Protein AF-A0A6N8HYC7-F1 (afdb_monomer_lite)

Sequence (91 aa):
MKGTDMLEILQTFLLVLGGLGVVWGIYDMFGEGQQNSMGVKKIVGGIAFAAISWFIMASAIKNVSSAEAKAGLDCALPAITRFTGFLFMGR

Organism: NCBI:txid2576756

pLDDT: mean 72.39, std 13.72, range [43.31, 90.12]

Foldseek 3Di:
DPPLVVLVVVLVVQLVQLVVLLVVLVCVCPVPVDNDPSSVCSNVSSVVSNVVSNVVSVVVSVVVVVVCVVVVVVPVVVVVVVVVVVVVVPD

Radius of gyration: 21.53 Å; chains: 1; bounding box: 48×32×55 Å

Secondary structure (DSSP, 8-state):
--HHHHHHHHHHHHHHHHHHHHHHHHHHHHSSSS--HHHHHHHHHHHHHHHHHHHHHHHHHHHHHHHHHHTTHHHHHHHHHHHHHHHHH--

Structure (mmCIF, N/CA/C/O backbone):
data_AF-A0A6N8HYC7-F1
#
_entry.id   AF-A0A6N8HYC7-F1
#
loop_
_atom_site.group_PDB
_atom_site.id
_atom_site.type_symbol
_atom_site.label_atom_id
_atom_site.label_alt_id
_atom_site.label_comp_id
_atom_site.label_asym_id
_atom_site.label_entity_id
_atom_site.label_seq_id
_atom_site.pdbx_PDB_ins_code
_atom_site.Cartn_x
_atom_site.Cartn_y
_atom_site.Cartn_z
_atom_site.occupancy
_atom_site.B_iso_or_equiv
_atom_site.auth_seq_id
_atom_site.auth_comp_id
_atom_site.auth_asym_id
_atom_site.auth_atom_id
_atom_site.pdbx_PDB_model_num
ATOM 1 N N . MET A 1 1 ? 12.036 -9.091 -17.393 1.00 49.59 1 MET A N 1
ATOM 2 C CA . MET A 1 1 ? 11.534 -8.425 -16.180 1.00 49.59 1 MET A CA 1
ATOM 3 C C . MET A 1 1 ? 12.234 -7.089 -16.092 1.00 49.59 1 MET A C 1
ATOM 5 O O . MET A 1 1 ? 13.458 -7.076 -16.191 1.00 49.59 1 MET A O 1
ATOM 9 N N . LYS A 1 2 ? 11.483 -5.990 -16.036 1.00 59.53 2 LYS A N 1
ATOM 10 C CA . LYS A 1 2 ? 12.056 -4.660 -15.784 1.00 59.53 2 LYS A CA 1
ATOM 11 C C . LYS A 1 2 ? 12.532 -4.619 -14.330 1.00 59.53 2 LYS A C 1
ATOM 13 O O . LYS A 1 2 ? 11.977 -5.333 -13.495 1.00 59.53 2 LYS A O 1
ATOM 18 N N . GLY A 1 3 ? 13.553 -3.825 -14.004 1.00 63.50 3 GLY A N 1
ATOM 19 C CA . GLY A 1 3 ? 14.031 -3.724 -12.620 1.00 63.50 3 GLY A CA 1
ATOM 20 C C . GLY A 1 3 ? 12.952 -3.191 -11.674 1.00 63.50 3 GLY A C 1
ATOM 21 O O . GLY A 1 3 ? 12.947 -3.527 -10.492 1.00 63.50 3 GLY A O 1
ATOM 22 N N . THR A 1 4 ? 11.971 -2.459 -12.206 1.00 69.88 4 THR A N 1
ATOM 23 C CA . THR A 1 4 ? 10.782 -1.992 -11.485 1.00 69.88 4 THR A CA 1
ATOM 24 C C . THR A 1 4 ? 9.807 -3.099 -11.079 1.00 69.88 4 THR A C 1
ATOM 26 O O . THR A 1 4 ? 9.109 -2.914 -10.086 1.00 69.88 4 THR A O 1
ATOM 29 N N . ASP A 1 5 ? 9.786 -4.256 -11.757 1.00 75.75 5 ASP A N 1
ATOM 30 C CA . ASP A 1 5 ? 8.806 -5.328 -11.496 1.00 75.75 5 ASP A CA 1
ATOM 31 C C . ASP A 1 5 ? 8.905 -5.838 -10.044 1.00 75.75 5 ASP A C 1
ATOM 33 O O . ASP A 1 5 ? 7.898 -6.082 -9.381 1.00 75.75 5 ASP A O 1
ATOM 37 N N . MET A 1 6 ? 10.124 -5.956 -9.502 1.00 74.25 6 MET A N 1
ATOM 38 C CA . MET A 1 6 ? 10.324 -6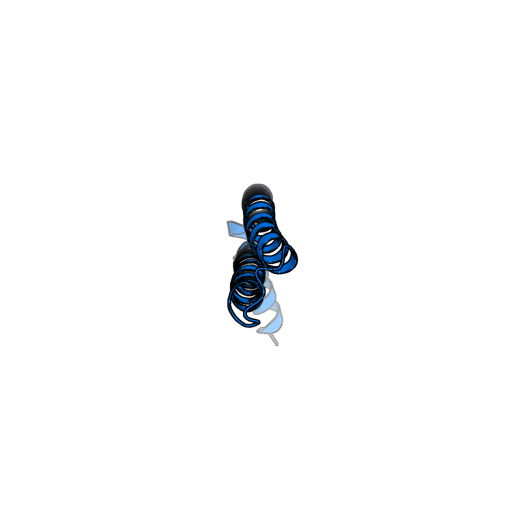.365 -8.104 1.00 74.25 6 MET A CA 1
ATOM 39 C C . MET A 1 6 ? 9.875 -5.292 -7.106 1.00 74.25 6 MET A C 1
ATOM 41 O O . MET A 1 6 ? 9.360 -5.630 -6.039 1.00 74.25 6 MET A O 1
ATOM 45 N N . LEU A 1 7 ? 10.054 -4.007 -7.437 1.00 80.69 7 LEU A N 1
ATOM 46 C CA . LEU A 1 7 ? 9.593 -2.913 -6.582 1.00 80.69 7 LEU A CA 1
ATOM 47 C C . LEU A 1 7 ? 8.064 -2.821 -6.576 1.00 80.69 7 LEU A C 1
ATOM 49 O O . LEU A 1 7 ? 7.485 -2.585 -5.520 1.00 80.69 7 LEU A O 1
ATOM 53 N N . GLU A 1 8 ? 7.407 -3.057 -7.709 1.00 81.12 8 GLU A N 1
ATOM 54 C CA . GLU A 1 8 ? 5.943 -3.104 -7.784 1.00 81.12 8 GLU A CA 1
ATOM 55 C C . GLU A 1 8 ? 5.373 -4.259 -6.949 1.00 81.12 8 GLU A C 1
ATOM 57 O O . GLU A 1 8 ? 4.469 -4.048 -6.140 1.00 81.12 8 GLU A O 1
ATOM 62 N N . ILE A 1 9 ? 5.962 -5.458 -7.043 1.00 84.69 9 ILE A N 1
ATOM 63 C CA . ILE A 1 9 ? 5.565 -6.608 -6.211 1.00 84.69 9 ILE A CA 1
ATOM 64 C C . ILE A 1 9 ? 5.737 -6.289 -4.720 1.00 84.69 9 ILE A C 1
ATOM 66 O O . ILE A 1 9 ? 4.846 -6.568 -3.913 1.00 84.69 9 ILE A O 1
ATOM 70 N N . LEU A 1 10 ? 6.859 -5.669 -4.341 1.00 85.31 10 LEU A N 1
ATOM 71 C CA . LEU A 1 10 ? 7.112 -5.268 -2.958 1.00 85.31 10 LEU A CA 1
ATOM 72 C C . LEU A 1 10 ? 6.114 -4.199 -2.478 1.00 85.31 10 LEU A C 1
ATOM 74 O O . LEU A 1 10 ? 5.652 -4.259 -1.339 1.00 85.31 10 LEU A O 1
ATOM 78 N N . GLN A 1 11 ? 5.731 -3.252 -3.338 1.00 85.62 11 GLN A N 1
ATOM 79 C CA . GLN A 1 11 ? 4.724 -2.235 -3.029 1.00 85.62 11 GLN A CA 1
ATOM 80 C C . GLN A 1 11 ? 3.360 -2.866 -2.746 1.00 85.62 11 GLN A C 1
ATOM 82 O O . GLN A 1 11 ? 2.720 -2.532 -1.745 1.00 85.62 11 GLN A O 1
ATOM 87 N N . THR A 1 12 ? 2.927 -3.801 -3.594 1.00 86.12 12 THR A N 1
ATOM 88 C CA . THR A 1 12 ? 1.682 -4.545 -3.384 1.00 86.12 12 THR A CA 1
ATOM 89 C C . THR A 1 12 ? 1.736 -5.358 -2.094 1.00 86.12 12 THR A C 1
ATOM 91 O O . THR A 1 12 ? 0.778 -5.347 -1.324 1.00 86.12 12 THR A O 1
ATOM 94 N N . PHE A 1 13 ? 2.862 -6.010 -1.806 1.00 85.88 13 PHE A N 1
ATOM 95 C CA . PHE A 1 13 ? 3.031 -6.790 -0.583 1.00 85.88 13 PHE A CA 1
ATOM 96 C C . PHE A 1 13 ? 2.891 -5.933 0.687 1.00 85.88 13 PHE A C 1
ATOM 98 O O . PHE A 1 13 ? 2.159 -6.300 1.607 1.00 85.88 13 PHE A O 1
ATOM 105 N N . LEU A 1 14 ? 3.526 -4.758 0.723 1.00 88.31 14 LEU A N 1
ATOM 106 C CA . LEU A 1 14 ? 3.441 -3.839 1.864 1.00 88.31 14 LEU A CA 1
ATOM 107 C C . LEU A 1 14 ? 2.022 -3.289 2.071 1.00 88.31 14 LEU A C 1
ATOM 109 O O . LEU A 1 14 ? 1.557 -3.198 3.207 1.00 88.31 14 LEU A O 1
ATOM 113 N N . LEU A 1 15 ? 1.304 -2.975 0.988 1.00 89.38 15 LEU A N 1
ATOM 114 C CA . LEU A 1 15 ? -0.106 -2.580 1.062 1.00 89.38 15 LEU A CA 1
ATOM 115 C C . LEU A 1 15 ? -0.984 -3.682 1.662 1.00 89.38 15 LEU A C 1
ATOM 117 O O . LEU A 1 15 ? -1.815 -3.401 2.525 1.00 89.38 15 LEU A O 1
ATOM 121 N N . VAL A 1 16 ? -0.795 -4.929 1.221 1.00 90.12 16 VAL A N 1
ATOM 122 C CA . VAL A 1 16 ? -1.559 -6.079 1.723 1.00 90.12 16 VAL A CA 1
ATOM 123 C C . VAL A 1 16 ? -1.286 -6.301 3.209 1.00 90.12 16 VAL A C 1
ATOM 125 O O . VAL A 1 16 ? -2.230 -6.500 3.970 1.00 90.12 16 VAL A O 1
ATOM 128 N N . LEU A 1 17 ? -0.031 -6.188 3.655 1.00 88.56 17 LEU A N 1
ATOM 129 C CA . LEU A 1 17 ? 0.310 -6.267 5.080 1.00 88.56 17 LEU A CA 1
ATOM 130 C C . LEU A 1 17 ? -0.367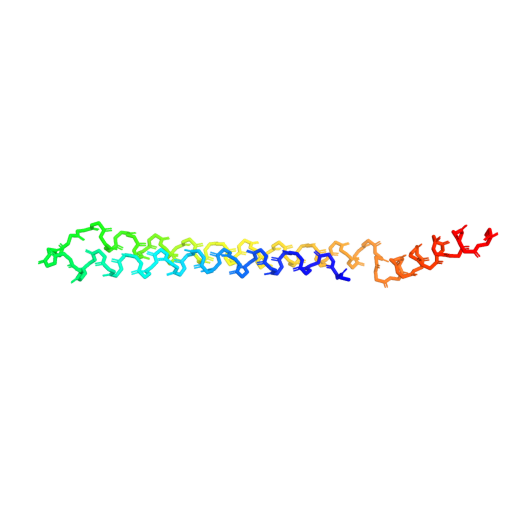 -5.167 5.910 1.00 88.56 17 LEU A C 1
ATOM 132 O O . LEU A 1 17 ? -0.915 -5.456 6.974 1.00 88.56 17 LEU A O 1
ATOM 136 N N . GLY A 1 18 ? -0.384 -3.925 5.418 1.00 85.75 18 GLY A N 1
ATOM 137 C CA . GLY A 1 18 ? -1.112 -2.835 6.074 1.00 85.75 18 GLY A CA 1
ATOM 138 C C . GLY A 1 18 ? -2.618 -3.103 6.151 1.00 85.75 18 GLY A C 1
ATOM 139 O O . GLY A 1 18 ? -3.226 -2.930 7.209 1.00 85.75 18 GLY A O 1
ATOM 140 N N . GLY A 1 19 ? -3.206 -3.613 5.064 1.00 86.81 19 GLY A N 1
ATOM 141 C CA . GLY A 1 19 ? -4.610 -4.024 5.007 1.00 86.81 19 GLY A CA 1
ATOM 142 C C . GLY A 1 19 ? -4.955 -5.147 5.990 1.00 86.81 19 GLY A C 1
ATOM 143 O O . GLY A 1 19 ? -5.968 -5.064 6.682 1.00 86.81 19 GLY A O 1
ATOM 144 N N . LEU A 1 20 ? -4.092 -6.157 6.132 1.00 88.56 20 LEU A N 1
ATOM 145 C CA . LEU A 1 20 ? -4.259 -7.218 7.132 1.00 88.56 20 LEU A CA 1
ATOM 146 C C . LEU A 1 20 ? -4.239 -6.663 8.563 1.00 88.56 20 LEU A C 1
ATOM 148 O O . LEU A 1 20 ? -5.044 -7.092 9.389 1.00 88.56 20 LEU A O 1
ATOM 152 N N . GLY A 1 21 ? -3.385 -5.673 8.842 1.00 85.50 21 GLY A N 1
ATOM 153 C CA . GLY A 1 21 ? -3.362 -4.968 10.126 1.00 85.50 21 GLY A CA 1
ATOM 154 C C . GLY A 1 21 ? -4.674 -4.237 10.435 1.00 85.50 21 GLY A C 1
ATOM 155 O O . GLY A 1 21 ? -5.136 -4.258 11.575 1.00 85.50 21 GLY A O 1
ATOM 156 N N . VAL A 1 22 ? -5.319 -3.658 9.417 1.00 86.81 22 VAL A N 1
ATOM 157 C CA . VAL A 1 22 ? -6.650 -3.042 9.549 1.00 86.81 22 VAL A CA 1
ATOM 158 C C . VAL A 1 22 ? -7.719 -4.088 9.852 1.00 86.81 22 VAL A C 1
ATOM 160 O O . VAL A 1 22 ? -8.494 -3.898 10.786 1.00 86.81 22 VAL A O 1
ATOM 163 N N . VAL A 1 23 ? -7.746 -5.202 9.114 1.00 86.25 23 VAL A N 1
ATOM 164 C CA . VAL A 1 23 ? -8.715 -6.293 9.333 1.00 86.25 23 VAL A CA 1
ATOM 165 C C . VAL A 1 23 ? -8.586 -6.869 10.746 1.00 86.25 23 VAL A C 1
ATOM 167 O O . VAL A 1 23 ? -9.591 -7.045 11.431 1.00 86.25 23 VAL A O 1
ATOM 170 N N . TRP A 1 24 ? -7.358 -7.086 11.219 1.00 84.25 24 TRP A N 1
ATOM 171 C CA . TRP A 1 24 ? -7.096 -7.503 12.598 1.00 84.25 24 TRP A CA 1
ATOM 172 C C . TRP A 1 24 ? -7.522 -6.454 13.625 1.00 84.25 24 TRP A C 1
ATOM 174 O O . TRP A 1 24 ? -8.103 -6.794 14.649 1.00 84.25 24 TRP A O 1
ATOM 184 N N . GLY A 1 25 ? -7.281 -5.171 13.352 1.00 82.25 25 GLY A N 1
ATOM 185 C CA . GLY A 1 25 ? -7.737 -4.095 14.227 1.00 82.25 25 GLY A CA 1
ATOM 186 C C . GLY A 1 25 ? -9.263 -4.014 14.334 1.00 82.25 25 GLY A C 1
ATOM 187 O O . GLY A 1 25 ? -9.775 -3.747 15.418 1.00 82.25 25 GLY A O 1
ATOM 188 N N . ILE A 1 26 ? -9.989 -4.292 13.243 1.00 82.44 26 ILE A N 1
ATOM 189 C CA . ILE A 1 26 ? -11.457 -4.412 13.231 1.00 82.44 26 ILE A CA 1
ATOM 190 C C . ILE A 1 26 ? -11.890 -5.625 14.059 1.00 82.44 26 ILE A C 1
ATOM 192 O O . ILE A 1 26 ? -12.788 -5.498 14.890 1.00 82.44 26 ILE A O 1
ATOM 196 N N . TYR A 1 27 ? -11.237 -6.775 13.881 1.00 81.50 27 TYR A N 1
ATOM 197 C CA . TYR A 1 27 ? -11.522 -7.972 14.672 1.00 81.50 27 TYR A CA 1
ATOM 198 C C . TYR A 1 27 ? -11.342 -7.719 16.175 1.00 81.50 27 TYR A C 1
ATOM 200 O O . TYR A 1 27 ? -12.231 -8.039 16.950 1.00 81.50 27 TYR A O 1
ATOM 208 N N . ASP A 1 28 ? -10.275 -7.039 16.590 1.00 77.38 28 ASP A N 1
ATOM 209 C CA . ASP A 1 28 ? -10.064 -6.690 18.002 1.00 77.38 28 ASP A CA 1
ATOM 210 C C . ASP A 1 28 ? -11.056 -5.637 18.523 1.00 77.38 28 ASP A C 1
ATOM 212 O O . ASP A 1 28 ? -11.340 -5.581 19.717 1.00 77.38 28 ASP A O 1
ATOM 216 N N . MET A 1 29 ? -11.582 -4.773 17.648 1.00 74.00 29 MET A N 1
ATOM 217 C CA . MET A 1 29 ? -12.573 -3.759 18.024 1.00 74.00 29 MET A CA 1
ATOM 218 C C . MET A 1 29 ? -13.977 -4.334 18.233 1.00 74.00 29 MET A C 1
ATOM 220 O O . MET A 1 29 ? -14.720 -3.808 19.060 1.00 74.00 29 MET A O 1
ATOM 224 N N . PHE A 1 30 ? -14.352 -5.361 17.464 1.00 74.12 30 PHE A N 1
ATOM 225 C CA . PHE A 1 30 ? -15.721 -5.892 17.419 1.00 74.12 30 PHE A CA 1
ATOM 226 C C . PHE A 1 30 ? -15.851 -7.349 17.893 1.00 74.12 30 PHE A C 1
ATOM 228 O O . PHE A 1 30 ? -16.960 -7.788 18.184 1.00 74.12 30 PHE A O 1
ATOM 235 N N . GLY A 1 31 ? -14.753 -8.102 17.975 1.00 67.38 31 GLY A N 1
ATOM 236 C CA . GLY A 1 31 ? -14.743 -9.543 18.245 1.00 67.38 31 GLY A CA 1
ATOM 237 C C . GLY A 1 31 ? -14.786 -9.925 19.725 1.00 67.38 31 GLY A C 1
ATOM 238 O O . GLY A 1 31 ? -15.368 -10.951 20.057 1.00 67.38 31 GLY A O 1
ATOM 239 N N . GLU A 1 32 ? -14.237 -9.103 20.626 1.00 62.91 32 GLU A N 1
ATOM 240 C CA . GLU A 1 32 ? -14.190 -9.419 22.068 1.00 62.91 32 GLU A CA 1
ATOM 241 C C . GLU A 1 32 ? -15.299 -8.742 22.897 1.00 62.91 32 GLU A C 1
ATOM 243 O O . GLU A 1 32 ? -15.308 -8.833 24.121 1.00 62.91 32 GLU A O 1
ATOM 248 N N . GLY A 1 33 ? -16.250 -8.038 22.268 1.00 57.38 33 GLY A N 1
ATOM 249 C CA . GLY A 1 33 ? -17.353 -7.363 22.977 1.00 57.38 33 GLY A CA 1
ATOM 250 C C . GLY A 1 33 ? -16.922 -6.204 23.890 1.00 57.38 33 GLY A C 1
ATOM 251 O O . GLY A 1 33 ? -17.762 -5.555 24.512 1.00 57.38 33 GLY A O 1
ATOM 252 N N . GLN A 1 34 ? -15.624 -5.904 23.942 1.00 57.22 34 GLN A N 1
ATOM 253 C CA . GLN A 1 34 ? -15.040 -4.823 24.714 1.00 57.22 34 GLN A CA 1
ATOM 254 C C . GLN A 1 34 ? -14.420 -3.833 23.731 1.00 57.22 34 GLN A C 1
ATOM 256 O O . GLN A 1 34 ? -13.449 -4.146 23.047 1.00 57.22 34 GLN A O 1
ATOM 261 N N . GLN A 1 35 ? -15.007 -2.638 23.642 1.00 57.62 35 GLN A N 1
ATOM 262 C CA . GLN A 1 35 ? -14.548 -1.542 22.790 1.00 57.62 35 GLN A CA 1
ATOM 263 C C . GLN A 1 35 ? -13.179 -1.051 23.291 1.00 57.62 35 GLN A C 1
ATOM 265 O O . GLN A 1 35 ? -13.061 -0.076 24.030 1.00 57.62 35 GLN A O 1
ATOM 270 N N . ASN A 1 36 ? -12.128 -1.796 22.960 1.00 61.75 36 ASN A N 1
ATOM 271 C CA . ASN A 1 36 ? -10.798 -1.598 23.501 1.00 61.75 36 ASN A CA 1
ATOM 272 C C . ASN A 1 36 ? -10.025 -0.626 22.598 1.00 61.75 36 ASN A C 1
ATOM 274 O O . ASN A 1 36 ? -9.949 -0.804 21.380 1.00 61.75 36 ASN A O 1
ATOM 278 N N . SER A 1 37 ? -9.399 0.397 23.193 1.00 67.31 37 SER A N 1
ATOM 279 C CA . SER A 1 37 ? -8.580 1.404 22.487 1.00 67.31 37 SER A CA 1
ATOM 280 C C . SER A 1 37 ? -7.465 0.772 21.633 1.00 67.31 37 SER A C 1
ATOM 282 O O . SER A 1 37 ? -6.948 1.393 20.703 1.00 67.31 37 SER A O 1
ATOM 284 N N . MET A 1 38 ? -7.115 -0.485 21.920 1.00 70.25 38 MET A N 1
ATOM 285 C CA . MET A 1 38 ? -6.144 -1.278 21.174 1.00 70.25 38 MET A CA 1
ATOM 286 C C . MET A 1 38 ? -6.555 -1.545 19.715 1.00 70.25 38 MET A C 1
ATOM 288 O O . MET A 1 38 ? -5.700 -1.445 18.836 1.00 70.25 38 MET A O 1
ATOM 292 N N . GLY A 1 39 ? -7.836 -1.816 19.437 1.00 72.12 39 GLY A N 1
ATOM 293 C CA . GLY A 1 39 ? -8.307 -2.113 18.076 1.00 72.12 39 GLY A CA 1
ATOM 294 C C . GLY A 1 39 ? -8.252 -0.885 17.162 1.00 72.12 39 GLY A C 1
ATOM 295 O O . GLY A 1 39 ? -7.689 -0.945 16.070 1.00 72.12 39 GLY A O 1
ATOM 296 N N . VAL A 1 40 ? -8.685 0.283 17.658 1.00 78.81 40 VAL A N 1
ATOM 297 C CA . VAL A 1 40 ? -8.585 1.565 16.926 1.00 78.81 40 VAL A CA 1
ATOM 298 C C . VAL A 1 40 ? -7.128 1.896 16.592 1.00 78.81 40 VAL A C 1
ATOM 300 O O . VAL A 1 40 ? -6.823 2.298 15.471 1.00 78.81 40 VAL A O 1
ATOM 303 N N . LYS A 1 41 ? -6.202 1.689 17.538 1.00 81.19 41 LYS 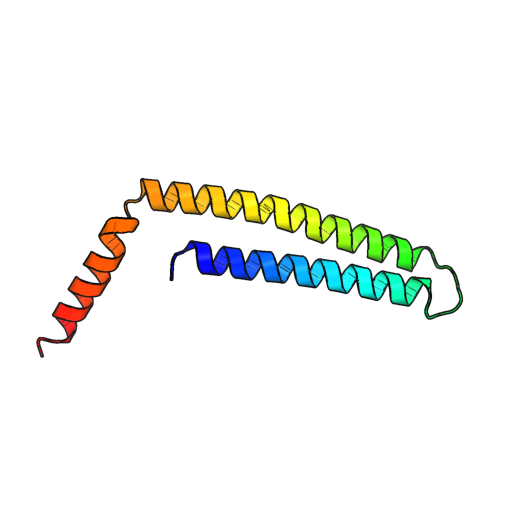A N 1
ATOM 304 C CA . LYS A 1 41 ? -4.766 1.922 17.313 1.00 81.19 41 LYS A CA 1
ATOM 305 C C . LYS A 1 41 ? -4.196 1.012 16.225 1.00 81.19 41 LYS A C 1
ATOM 307 O O . LYS A 1 41 ? -3.391 1.478 15.424 1.00 81.19 41 LYS A O 1
ATOM 312 N N . LYS A 1 42 ? -4.626 -0.252 16.164 1.00 81.88 42 LYS A N 1
ATOM 313 C CA . LYS A 1 42 ? -4.218 -1.199 15.113 1.00 81.88 42 LYS A CA 1
ATOM 314 C C . LYS A 1 42 ? -4.768 -0.808 13.740 1.00 81.88 42 LYS A C 1
ATOM 316 O O . LYS A 1 42 ? -4.019 -0.848 12.770 1.00 81.88 42 LYS A O 1
ATOM 321 N N . ILE A 1 43 ? -6.015 -0.335 13.665 1.00 84.75 43 ILE A N 1
ATOM 322 C CA . ILE A 1 43 ? -6.607 0.189 12.421 1.00 84.75 43 ILE A CA 1
ATOM 323 C C . ILE A 1 43 ? -5.831 1.412 11.928 1.00 84.75 43 ILE A C 1
ATOM 325 O O . ILE A 1 43 ? -5.367 1.436 10.790 1.00 84.75 43 ILE A O 1
ATOM 329 N N . VAL A 1 44 ? -5.645 2.417 12.789 1.00 86.81 44 VAL A N 1
ATOM 330 C CA . VAL A 1 44 ? -4.925 3.647 12.426 1.00 86.81 44 VAL A CA 1
ATOM 331 C C . VAL A 1 44 ? -3.474 3.337 12.052 1.00 86.81 44 VAL A C 1
ATOM 333 O O . VAL A 1 44 ? -2.978 3.857 11.056 1.00 86.81 44 VAL A O 1
ATOM 336 N N . GLY A 1 45 ? -2.812 2.445 12.795 1.00 84.88 45 GLY A N 1
ATOM 337 C CA . GLY A 1 45 ? -1.460 1.979 12.491 1.00 84.88 45 GLY A CA 1
ATOM 338 C C . GLY A 1 45 ? -1.365 1.253 11.147 1.00 84.88 45 GLY A C 1
ATOM 339 O O . GLY A 1 45 ? -0.452 1.536 10.377 1.00 84.88 45 GLY A O 1
ATOM 340 N N . GLY A 1 46 ? -2.324 0.379 10.825 1.00 86.31 46 GLY A N 1
ATOM 341 C CA . GLY A 1 46 ? -2.387 -0.326 9.542 1.00 86.31 46 GLY A CA 1
ATOM 342 C C . GLY A 1 46 ? -2.602 0.613 8.352 1.00 86.31 46 GLY A C 1
ATOM 343 O O . GLY A 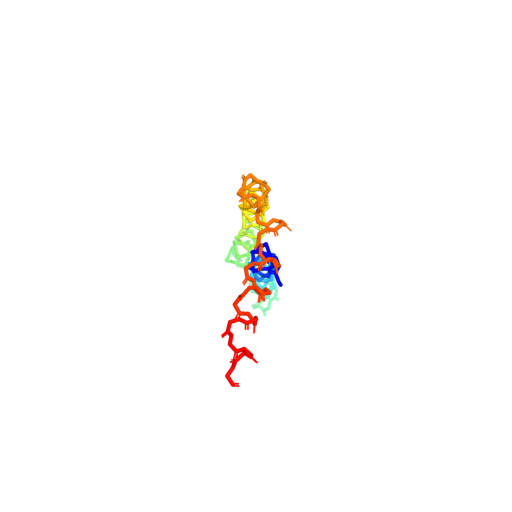1 46 ? -1.904 0.494 7.345 1.00 86.31 46 GLY A O 1
ATOM 344 N N . ILE A 1 47 ? -3.496 1.602 8.487 1.00 87.69 47 ILE A N 1
ATOM 345 C CA . ILE A 1 47 ? -3.729 2.631 7.457 1.00 87.69 47 ILE A CA 1
ATOM 346 C C . ILE A 1 47 ? -2.483 3.504 7.272 1.00 87.69 47 ILE A C 1
ATOM 348 O O . ILE A 1 47 ? -2.052 3.732 6.142 1.00 87.69 47 ILE A O 1
ATOM 352 N N . ALA A 1 48 ? -1.887 3.977 8.370 1.00 86.69 48 ALA A N 1
ATOM 353 C CA . ALA A 1 48 ? -0.688 4.808 8.321 1.00 86.69 48 ALA A CA 1
ATOM 354 C C . ALA A 1 48 ? 0.488 4.060 7.680 1.00 86.69 48 ALA A C 1
ATOM 356 O O . ALA A 1 48 ? 1.172 4.614 6.820 1.00 86.69 48 ALA A O 1
ATOM 357 N N . PHE A 1 49 ? 0.684 2.789 8.041 1.00 88.06 49 PHE A N 1
ATOM 358 C CA . PHE A 1 49 ? 1.692 1.927 7.434 1.00 88.06 49 PHE A CA 1
ATOM 359 C C . PHE A 1 49 ? 1.468 1.784 5.925 1.00 88.06 49 PHE A C 1
ATOM 361 O O . PHE A 1 49 ? 2.370 2.084 5.149 1.00 88.06 49 PHE A O 1
ATOM 368 N N . ALA A 1 50 ? 0.251 1.430 5.498 1.00 86.25 50 ALA A N 1
ATOM 369 C CA . ALA A 1 50 ? -0.084 1.291 4.081 1.00 86.25 50 ALA A CA 1
ATOM 370 C C . ALA A 1 50 ? 0.165 2.589 3.289 1.00 86.25 50 ALA A C 1
ATOM 372 O O . ALA A 1 50 ? 0.749 2.551 2.204 1.00 86.25 50 ALA A O 1
ATOM 373 N N . ALA A 1 51 ? -0.223 3.743 3.842 1.00 84.19 51 ALA A N 1
ATOM 374 C CA . ALA A 1 51 ? -0.053 5.045 3.201 1.00 84.19 51 ALA A CA 1
ATOM 375 C C . ALA A 1 51 ? 1.426 5.452 3.063 1.00 84.19 51 ALA A C 1
ATOM 377 O O . ALA A 1 51 ? 1.854 5.889 1.993 1.00 84.19 51 ALA A O 1
ATOM 378 N N . ILE A 1 52 ? 2.223 5.279 4.122 1.00 86.62 52 ILE A N 1
ATOM 379 C CA . ILE A 1 52 ? 3.656 5.608 4.120 1.00 86.62 52 ILE A CA 1
ATOM 380 C C . ILE A 1 52 ? 4.420 4.655 3.197 1.00 86.62 52 ILE A C 1
ATOM 382 O O . ILE A 1 52 ? 5.233 5.105 2.388 1.00 86.62 52 ILE A O 1
ATOM 386 N N . SER A 1 53 ? 4.135 3.352 3.262 1.00 83.44 53 SER A N 1
ATOM 387 C CA . SER A 1 53 ? 4.735 2.357 2.372 1.00 83.44 53 SER A CA 1
ATOM 388 C C . SER A 1 53 ? 4.415 2.645 0.910 1.00 83.44 53 SER A C 1
ATOM 390 O O . SER A 1 53 ? 5.319 2.609 0.079 1.00 83.44 53 SER A O 1
ATOM 392 N N . TRP A 1 54 ? 3.169 3.004 0.590 1.00 83.06 54 TRP A N 1
ATOM 393 C CA . TRP A 1 54 ? 2.803 3.422 -0.762 1.00 83.06 54 TRP A CA 1
ATOM 394 C C . TRP A 1 54 ? 3.600 4.645 -1.218 1.00 83.06 54 TRP A C 1
ATOM 396 O O . TRP A 1 54 ? 4.157 4.642 -2.313 1.00 83.06 54 TRP A O 1
ATOM 406 N N . PHE A 1 55 ? 3.692 5.677 -0.379 1.00 85.75 55 PHE A N 1
ATOM 407 C CA . PHE A 1 55 ? 4.396 6.914 -0.708 1.00 85.75 55 PHE A CA 1
ATOM 408 C C . PHE A 1 55 ? 5.899 6.697 -0.957 1.00 85.75 55 PHE A C 1
ATOM 410 O O . PHE A 1 55 ? 6.457 7.208 -1.936 1.00 85.75 55 PHE A O 1
ATOM 417 N N . ILE A 1 56 ? 6.551 5.906 -0.100 1.00 85.81 56 ILE A N 1
ATOM 418 C CA . ILE A 1 56 ? 7.973 5.568 -0.232 1.00 85.81 56 ILE A CA 1
ATOM 419 C C . ILE A 1 56 ? 8.204 4.719 -1.483 1.00 85.81 56 ILE A C 1
ATOM 421 O O . ILE A 1 56 ? 9.105 5.024 -2.262 1.00 85.81 56 ILE A O 1
ATOM 425 N N . MET A 1 57 ? 7.376 3.700 -1.719 1.00 85.50 57 MET A N 1
ATOM 426 C CA . MET A 1 57 ? 7.531 2.817 -2.876 1.00 85.50 57 MET A CA 1
ATOM 427 C C . MET A 1 57 ? 7.238 3.527 -4.198 1.00 85.50 57 MET A C 1
ATOM 429 O O . MET A 1 57 ? 8.002 3.367 -5.145 1.00 85.50 57 MET A O 1
ATOM 433 N N . ALA A 1 58 ? 6.220 4.388 -4.258 1.00 83.00 58 ALA A N 1
ATOM 434 C CA . ALA A 1 58 ? 5.950 5.215 -5.433 1.00 83.00 58 ALA A CA 1
ATOM 435 C C . ALA A 1 58 ? 7.135 6.146 -5.754 1.00 83.00 58 ALA A C 1
ATOM 437 O O . ALA A 1 58 ? 7.517 6.314 -6.914 1.00 83.00 58 ALA A O 1
ATOM 438 N N . SER A 1 59 ? 7.767 6.708 -4.719 1.00 80.69 59 SER A N 1
ATOM 439 C CA . SER A 1 59 ? 8.980 7.517 -4.871 1.00 80.69 59 SER A CA 1
ATOM 440 C C . SER A 1 59 ? 10.185 6.674 -5.311 1.00 80.69 59 SER A C 1
ATOM 442 O O . SER A 1 59 ? 10.952 7.103 -6.173 1.00 80.69 59 SER A O 1
ATOM 444 N N . ALA A 1 60 ? 10.339 5.461 -4.773 1.00 79.69 60 ALA A N 1
ATOM 445 C CA . ALA A 1 60 ? 11.403 4.533 -5.142 1.00 79.69 60 ALA A CA 1
ATOM 446 C C . ALA A 1 60 ? 11.280 4.071 -6.601 1.00 79.69 60 ALA A C 1
ATOM 448 O O . ALA A 1 60 ? 12.258 4.150 -7.338 1.00 79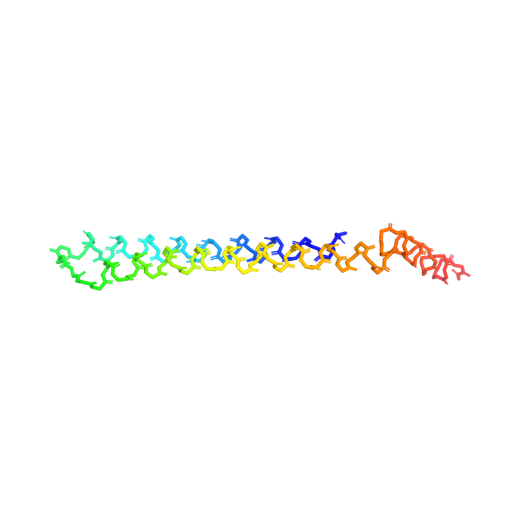.69 60 ALA A O 1
ATOM 449 N N . ILE A 1 61 ? 10.081 3.688 -7.051 1.00 81.25 61 ILE A N 1
ATOM 450 C CA . ILE A 1 61 ? 9.814 3.289 -8.443 1.00 81.25 61 ILE A CA 1
ATOM 451 C C . ILE A 1 61 ? 10.131 4.440 -9.397 1.00 81.25 61 ILE A C 1
ATOM 453 O O . ILE A 1 61 ? 10.810 4.237 -10.401 1.00 81.25 61 ILE A O 1
ATOM 457 N N . LYS A 1 62 ? 9.727 5.673 -9.062 1.00 79.06 62 LYS A N 1
ATOM 458 C CA . LYS A 1 62 ? 10.042 6.856 -9.875 1.00 79.06 62 LYS A CA 1
ATOM 459 C C . LYS A 1 62 ? 11.551 7.100 -9.988 1.00 79.06 62 LYS A C 1
ATOM 461 O O . LYS A 1 62 ? 12.045 7.414 -11.070 1.00 79.06 62 LYS A O 1
ATOM 466 N N . ASN A 1 63 ? 12.287 6.952 -8.888 1.00 79.12 63 ASN A N 1
ATOM 467 C CA . ASN A 1 63 ? 13.738 7.143 -8.871 1.00 79.12 63 ASN A CA 1
ATOM 468 C C . ASN A 1 63 ? 14.482 6.020 -9.605 1.00 79.12 63 ASN A C 1
ATOM 470 O O . ASN A 1 63 ? 15.406 6.314 -10.360 1.00 79.12 63 ASN A O 1
ATOM 474 N N . VAL A 1 64 ? 14.061 4.762 -9.441 1.00 75.44 64 VAL A N 1
ATOM 475 C CA . VAL A 1 64 ? 14.634 3.607 -10.150 1.00 75.44 64 VAL A CA 1
ATOM 476 C C . VAL A 1 64 ? 14.335 3.691 -11.642 1.00 75.44 64 VAL A C 1
ATOM 478 O O . VAL A 1 64 ? 15.255 3.555 -12.433 1.00 75.44 64 VAL A O 1
ATOM 481 N N . SER A 1 65 ? 13.109 4.029 -12.043 1.00 71.56 65 SER A N 1
ATOM 482 C CA . SER A 1 65 ? 12.754 4.216 -13.456 1.00 71.56 65 SER A CA 1
ATOM 483 C C . SER A 1 65 ? 13.545 5.364 -14.104 1.00 71.56 65 SER A C 1
ATOM 485 O O . SER A 1 65 ? 14.044 5.233 -15.220 1.00 71.56 65 SER A O 1
ATOM 487 N N . SER A 1 66 ? 13.748 6.474 -13.385 1.00 69.88 66 SER A N 1
ATOM 488 C CA . SER A 1 66 ? 14.605 7.580 -13.840 1.00 69.88 66 SER A CA 1
ATOM 489 C C . SER A 1 66 ? 16.079 7.168 -13.944 1.00 69.88 66 SER A C 1
ATOM 491 O O . SER A 1 66 ? 16.772 7.571 -14.879 1.00 69.88 66 SER A O 1
ATOM 493 N N . ALA A 1 67 ? 16.563 6.337 -13.018 1.00 66.38 67 ALA A N 1
ATOM 494 C CA . ALA A 1 67 ? 17.906 5.774 -13.074 1.00 66.38 67 ALA A CA 1
ATOM 495 C C . ALA A 1 67 ? 18.061 4.766 -14.223 1.00 66.38 67 ALA A C 1
ATOM 497 O O . ALA A 1 67 ? 19.065 4.827 -14.919 1.00 66.38 67 ALA A O 1
ATOM 498 N N . GLU A 1 68 ? 17.074 3.906 -14.485 1.00 62.16 68 GLU A N 1
ATOM 499 C CA . GLU A 1 68 ? 17.058 2.978 -15.625 1.00 62.16 68 GLU A CA 1
ATOM 500 C C . GLU A 1 68 ? 17.071 3.732 -16.961 1.00 62.16 68 GLU A C 1
ATOM 502 O O . GLU A 1 68 ? 17.853 3.393 -17.853 1.00 62.16 68 GLU A O 1
ATOM 507 N N . ALA A 1 69 ? 16.280 4.806 -17.071 1.00 64.69 69 ALA A N 1
ATOM 508 C CA . ALA A 1 69 ? 16.253 5.677 -18.243 1.00 64.69 69 ALA A CA 1
ATOM 509 C C . ALA A 1 69 ? 17.593 6.404 -18.461 1.00 64.69 69 ALA A C 1
ATOM 511 O O . ALA A 1 69 ? 18.073 6.497 -19.589 1.00 64.69 69 ALA A O 1
ATOM 512 N N . LYS A 1 70 ? 18.233 6.888 -17.386 1.00 62.31 70 LYS A N 1
ATOM 513 C CA . LYS A 1 70 ? 19.551 7.553 -17.448 1.00 62.31 70 LYS A CA 1
ATOM 514 C C . LYS A 1 70 ? 20.717 6.585 -17.648 1.00 62.31 70 LYS A C 1
ATOM 516 O O . LYS A 1 70 ? 21.716 6.967 -18.245 1.00 62.31 70 LYS A O 1
ATOM 521 N N . ALA A 1 71 ? 20.598 5.354 -17.161 1.00 57.41 71 ALA A N 1
ATOM 522 C CA . ALA A 1 71 ? 21.593 4.300 -17.328 1.00 57.41 71 ALA A CA 1
ATOM 523 C C . ALA A 1 71 ? 21.544 3.651 -18.723 1.00 57.41 71 ALA A C 1
ATOM 525 O O . ALA A 1 71 ? 22.386 2.807 -19.022 1.00 57.41 71 ALA A O 1
ATOM 526 N N . GLY A 1 72 ? 20.580 4.013 -19.582 1.00 51.59 72 GLY A N 1
ATOM 527 C CA . GLY A 1 72 ? 20.466 3.463 -20.938 1.00 51.59 72 GLY A CA 1
ATOM 528 C C . GLY A 1 72 ? 20.155 1.961 -20.972 1.00 51.59 72 GLY A C 1
ATOM 529 O O . GLY A 1 72 ? 20.372 1.300 -21.989 1.00 51.59 72 GLY A O 1
ATOM 530 N N . LEU A 1 73 ? 19.642 1.397 -19.873 1.00 53.00 73 LEU A N 1
ATOM 531 C CA . LEU A 1 73 ? 19.368 -0.041 -19.755 1.00 53.00 73 LEU A CA 1
ATOM 532 C C . LEU A 1 73 ? 18.260 -0.519 -20.704 1.00 53.00 73 LEU A C 1
ATOM 534 O O . LEU A 1 73 ? 18.197 -1.711 -20.997 1.00 53.00 73 LEU A O 1
ATOM 538 N N . ASP A 1 74 ? 17.457 0.399 -21.245 1.00 49.16 74 ASP A N 1
ATOM 539 C CA . ASP A 1 74 ? 16.383 0.100 -22.199 1.00 49.16 74 ASP A CA 1
ATOM 540 C C . ASP A 1 74 ? 16.915 -0.459 -23.536 1.00 49.16 74 ASP A C 1
ATOM 542 O O . ASP A 1 74 ? 16.260 -1.278 -24.179 1.00 49.16 74 ASP A O 1
ATOM 546 N N . CYS A 1 75 ? 18.146 -0.100 -23.935 1.00 49.03 75 CYS A N 1
ATOM 547 C CA . CYS A 1 75 ? 18.806 -0.676 -25.116 1.00 49.03 75 CYS A CA 1
ATOM 548 C C . CYS A 1 75 ? 19.890 -1.710 -24.770 1.00 49.03 75 CYS A C 1
ATOM 550 O O . CYS A 1 75 ? 20.148 -2.622 -25.559 1.00 49.03 75 CYS A O 1
ATOM 552 N N . ALA A 1 76 ? 20.515 -1.603 -23.593 1.00 50.72 76 ALA A N 1
ATOM 553 C CA . ALA A 1 76 ? 21.672 -2.417 -23.235 1.00 50.72 76 ALA A CA 1
ATOM 554 C C . ALA A 1 76 ? 21.307 -3.794 -22.663 1.00 50.72 76 ALA A C 1
ATOM 556 O O . ALA A 1 76 ? 22.040 -4.751 -22.903 1.00 50.72 76 ALA A O 1
ATOM 557 N N . LEU A 1 77 ? 20.177 -3.946 -21.958 1.00 52.50 77 LEU A N 1
ATOM 558 C CA . LEU A 1 77 ? 19.785 -5.249 -21.406 1.00 52.50 77 LEU A CA 1
ATOM 559 C C . LEU A 1 77 ? 19.534 -6.305 -22.497 1.00 52.50 77 LEU A C 1
ATOM 561 O O . LEU A 1 77 ? 20.184 -7.349 -22.448 1.00 52.50 77 LEU A O 1
ATOM 565 N N . PRO A 1 78 ? 18.685 -6.066 -23.522 1.00 53.84 78 PRO A N 1
ATOM 566 C CA . PRO A 1 78 ? 18.478 -7.059 -24.574 1.00 53.84 78 PRO A CA 1
ATOM 567 C C . PRO A 1 78 ? 19.744 -7.295 -25.406 1.00 53.84 78 PRO A C 1
ATOM 569 O O . PRO A 1 78 ? 19.927 -8.398 -25.918 1.00 53.84 78 PRO A O 1
ATOM 572 N N . ALA A 1 79 ? 20.634 -6.302 -25.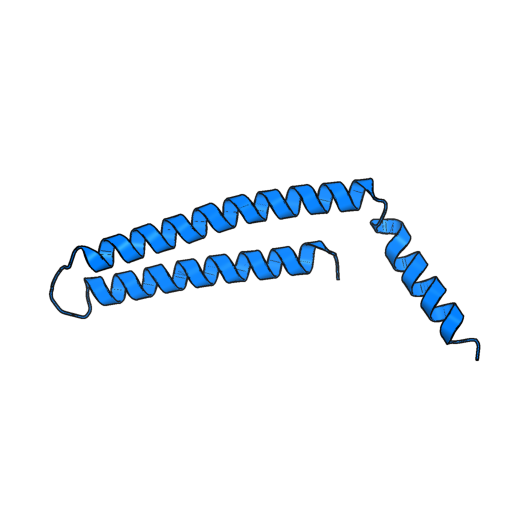517 1.00 52.19 79 ALA A N 1
ATOM 573 C CA . ALA A 1 79 ? 21.921 -6.457 -26.187 1.00 52.19 79 ALA A CA 1
ATOM 574 C C . ALA A 1 79 ? 22.872 -7.357 -25.385 1.00 52.19 79 ALA A C 1
ATOM 576 O O . ALA A 1 79 ? 23.410 -8.300 -25.951 1.00 52.19 79 ALA A O 1
ATOM 577 N N . ILE A 1 80 ? 23.017 -7.143 -24.073 1.00 55.44 80 ILE A N 1
ATOM 578 C CA . ILE A 1 80 ? 23.874 -7.956 -23.197 1.00 55.44 80 ILE A CA 1
ATOM 579 C C . ILE A 1 80 ? 23.326 -9.380 -23.069 1.00 55.44 80 ILE A C 1
ATOM 581 O O . ILE A 1 80 ? 24.102 -10.321 -23.185 1.00 55.44 80 ILE A O 1
ATOM 585 N N . THR A 1 81 ? 22.009 -9.568 -22.908 1.00 57.09 81 THR A N 1
ATOM 586 C CA . THR A 1 81 ? 21.402 -10.913 -22.846 1.00 57.09 81 THR A CA 1
ATOM 587 C C . THR A 1 81 ? 21.522 -11.665 -24.177 1.00 57.09 81 THR A C 1
ATOM 589 O O . THR A 1 81 ? 21.716 -12.879 -24.183 1.00 57.09 81 THR A O 1
ATOM 592 N N . ARG A 1 82 ? 21.458 -10.968 -25.322 1.00 54.00 82 ARG A N 1
ATOM 593 C CA . ARG A 1 82 ? 21.724 -11.576 -26.638 1.00 54.00 82 ARG A CA 1
ATOM 594 C C . ARG A 1 82 ? 23.205 -11.873 -26.857 1.00 54.00 82 ARG A C 1
ATOM 596 O O . ARG A 1 82 ? 23.520 -12.908 -27.434 1.00 54.00 82 ARG A O 1
ATOM 603 N N . PHE A 1 83 ? 24.103 -11.012 -26.384 1.00 54.53 83 PHE A N 1
ATOM 604 C CA . PHE A 1 83 ? 25.546 -11.207 -26.519 1.00 54.53 83 PHE A CA 1
ATOM 605 C C . PHE A 1 83 ? 26.042 -12.373 -25.655 1.00 54.53 83 PHE A C 1
ATOM 607 O O . PHE A 1 83 ? 26.826 -13.191 -26.128 1.00 54.53 83 PHE A O 1
ATOM 614 N N . THR A 1 84 ? 25.540 -12.512 -24.423 1.00 56.28 84 THR A N 1
ATOM 615 C CA . THR A 1 84 ? 25.844 -13.670 -23.571 1.00 56.28 84 THR A CA 1
ATOM 616 C C . THR A 1 84 ? 25.201 -14.948 -24.104 1.00 56.28 84 THR A C 1
ATOM 618 O O . THR A 1 84 ? 25.875 -15.970 -24.164 1.00 56.28 84 THR A O 1
ATOM 621 N N . GLY A 1 85 ? 23.955 -14.900 -24.590 1.00 57.03 85 GLY A N 1
ATOM 622 C CA . GLY A 1 85 ? 23.322 -16.044 -25.259 1.00 57.03 85 GLY A CA 1
ATOM 623 C C . GLY A 1 85 ? 24.102 -16.536 -26.487 1.00 57.03 85 GLY A C 1
ATOM 624 O O . GLY A 1 85 ? 24.280 -17.738 -26.659 1.00 57.03 85 GLY A O 1
ATOM 625 N N . PHE A 1 86 ? 24.642 -15.625 -27.301 1.00 56.62 86 PHE A N 1
ATOM 626 C CA . PHE A 1 86 ? 25.476 -15.972 -28.457 1.00 56.62 86 PHE A CA 1
ATOM 627 C C . PHE A 1 86 ? 26.831 -16.578 -28.046 1.00 56.62 86 PHE A C 1
ATOM 629 O O . PHE A 1 86 ? 27.286 -17.543 -28.655 1.00 56.62 86 PHE A O 1
ATOM 636 N N . LEU A 1 87 ? 27.449 -16.071 -26.974 1.00 55.16 87 LEU A N 1
ATOM 637 C CA . LEU A 1 87 ? 28.720 -16.583 -26.440 1.00 55.16 87 LEU A CA 1
ATOM 638 C C . LEU A 1 87 ? 28.617 -18.004 -25.858 1.00 55.16 87 LEU A C 1
ATOM 640 O O . LEU A 1 87 ? 29.595 -18.745 -25.906 1.00 55.16 87 LEU A O 1
ATOM 644 N N . PHE A 1 88 ? 27.452 -18.398 -25.336 1.00 55.91 88 PHE A N 1
ATOM 645 C CA . PHE A 1 88 ? 27.231 -19.736 -24.770 1.00 55.91 88 PHE A CA 1
ATOM 646 C C . PHE A 1 88 ? 26.636 -20.757 -25.754 1.00 55.91 88 PHE A C 1
ATOM 648 O O . PHE A 1 88 ? 26.631 -21.943 -25.438 1.00 55.91 88 PHE A O 1
ATOM 655 N N . MET A 1 89 ? 26.175 -20.335 -26.937 1.00 52.22 89 MET A N 1
ATOM 656 C CA . MET A 1 89 ? 25.578 -21.224 -27.951 1.00 52.22 89 MET A CA 1
ATOM 657 C C . MET A 1 89 ? 26.523 -21.555 -29.122 1.00 52.22 89 MET A C 1
ATOM 659 O O . MET A 1 89 ? 26.148 -22.290 -30.029 1.00 52.22 89 MET A O 1
ATOM 663 N N . GLY A 1 90 ? 27.751 -21.024 -29.099 1.00 49.97 90 GLY A N 1
ATOM 664 C CA . GLY A 1 90 ? 28.827 -21.313 -30.057 1.00 49.97 90 GLY A CA 1
ATOM 665 C C . GLY A 1 90 ? 29.808 -22.418 -29.630 1.00 49.97 90 GLY A C 1
ATOM 666 O O . GLY A 1 90 ? 30.932 -22.430 -30.131 1.00 49.97 90 GLY A O 1
ATOM 667 N N . ARG A 1 91 ? 29.427 -23.303 -28.697 1.00 43.31 91 ARG A N 1
ATOM 668 C CA . ARG A 1 91 ? 30.143 -24.556 -28.390 1.00 43.31 91 ARG A CA 1
ATOM 669 C C . ARG A 1 91 ? 29.325 -25.759 -28.820 1.00 43.31 91 ARG A C 1
ATOM 671 O O . ARG A 1 91 ? 28.102 -25.733 -28.575 1.00 43.31 91 ARG A O 1
#